Protein AF-W7QM63-F1 (afdb_monomer_lite)

Secondary structure (DSSP, 8-state):
--------------SSHHHHSTTSTT-------PPPHHHHH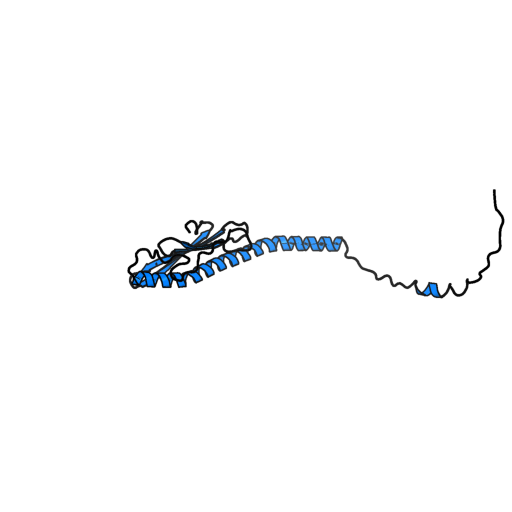HHHHHHHHHHHHHHHHHHHHHHHHHHHHHHHHHHHHHHHHHHHHHHHHHTT-GGGTT-STTSTTPPPPEEPPSSSS-SEEEEEEETTTTEEEEEE-SSSSSS--EEEEEEEEEETTTEEEEEEEEEES--TTTT-

Radius of gyration: 38.34 Å; chains: 1; bounding box: 43×38×131 Å

Organism: NCBI:txid1328313

Structure (mmCIF, N/CA/C/O backbone):
data_AF-W7QM63-F1
#
_entry.id   AF-W7QM63-F1
#
loop_
_atom_site.group_PDB
_atom_site.id
_atom_site.type_symbol
_atom_site.label_atom_id
_atom_site.label_alt_id
_atom_site.label_comp_id
_atom_site.label_asym_id
_atom_site.label_entity_id
_atom_site.label_seq_id
_atom_site.pdbx_PDB_ins_code
_atom_site.Cartn_x
_atom_site.Cartn_y
_atom_site.Cartn_z
_atom_site.occupancy
_atom_site.B_i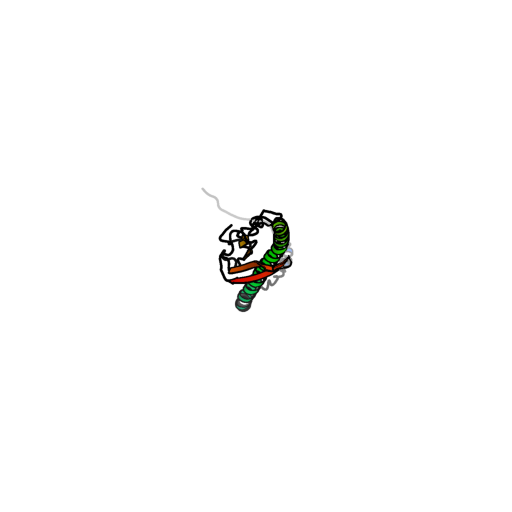so_or_equiv
_atom_site.auth_seq_id
_atom_site.auth_comp_id
_atom_site.auth_asym_id
_atom_site.auth_atom_id
_atom_site.pdbx_PDB_model_num
ATOM 1 N N . MET A 1 1 ? 13.134 -12.340 98.467 1.00 48.34 1 MET A N 1
ATOM 2 C CA . MET A 1 1 ? 11.682 -12.571 98.676 1.00 48.34 1 MET A CA 1
ATOM 3 C C . MET A 1 1 ? 11.125 -11.406 99.501 1.00 48.34 1 MET A C 1
ATOM 5 O O . MET A 1 1 ? 11.902 -10.871 100.277 1.00 48.34 1 MET A O 1
ATOM 9 N N . PRO A 1 2 ? 9.877 -10.953 99.272 1.00 52.53 2 PRO A N 1
ATOM 10 C CA . PRO A 1 2 ? 9.591 -9.773 98.439 1.00 52.53 2 PRO A CA 1
ATOM 11 C C . PRO A 1 2 ? 9.005 -8.541 99.167 1.00 52.53 2 PRO A C 1
ATOM 13 O O . PRO A 1 2 ? 8.662 -8.577 100.342 1.00 52.53 2 PRO A O 1
ATOM 16 N N . ASP A 1 3 ? 8.898 -7.486 98.357 1.00 61.66 3 ASP A N 1
ATOM 17 C CA . ASP A 1 3 ? 8.133 -6.233 98.427 1.00 61.66 3 ASP A CA 1
ATOM 18 C C . ASP A 1 3 ? 6.625 -6.383 98.747 1.00 61.66 3 ASP A C 1
ATOM 20 O O . ASP A 1 3 ? 6.017 -7.382 98.346 1.00 61.66 3 ASP A O 1
ATOM 24 N N . ARG A 1 4 ? 6.039 -5.359 99.406 1.00 56.97 4 ARG A N 1
ATOM 25 C CA . ARG A 1 4 ? 4.760 -4.689 99.045 1.00 56.97 4 ARG A CA 1
ATOM 26 C C . ARG A 1 4 ? 4.302 -3.635 100.073 1.00 56.97 4 ARG A C 1
ATOM 28 O O . ARG A 1 4 ? 4.043 -3.969 101.225 1.00 56.97 4 ARG A O 1
ATOM 35 N N . GLY A 1 5 ? 4.020 -2.419 99.587 1.00 48.81 5 GLY A N 1
ATOM 36 C CA . GLY A 1 5 ? 3.057 -1.467 100.180 1.00 48.81 5 GLY A CA 1
ATOM 37 C C . GLY A 1 5 ? 3.497 0.005 100.096 1.00 48.81 5 GLY A C 1
ATOM 38 O O . GLY A 1 5 ? 4.263 0.434 100.944 1.00 48.81 5 GLY A O 1
ATOM 39 N N . GLN A 1 6 ? 3.167 0.748 99.022 1.00 58.38 6 GLN A N 1
ATOM 40 C CA . GLN A 1 6 ? 1.997 1.666 98.911 1.00 58.38 6 GLN A CA 1
ATOM 41 C C . GLN A 1 6 ? 2.117 2.924 99.814 1.00 58.38 6 GLN A C 1
ATOM 43 O O . GLN A 1 6 ? 2.374 2.772 100.994 1.00 58.38 6 GLN A O 1
ATOM 48 N N . LEU A 1 7 ? 1.928 4.199 99.432 1.00 53.03 7 LEU A N 1
ATOM 49 C CA . LEU A 1 7 ? 1.300 4.935 98.317 1.00 53.03 7 LEU A CA 1
ATOM 50 C C . LEU A 1 7 ? 1.649 6.438 98.483 1.00 53.03 7 LEU A C 1
ATOM 52 O O . LEU A 1 7 ? 1.886 6.874 99.607 1.00 53.03 7 LEU A O 1
ATOM 56 N N . GLY A 1 8 ? 1.552 7.255 97.421 1.00 47.50 8 GLY A N 1
ATOM 57 C CA . GLY A 1 8 ? 1.436 8.718 97.580 1.00 47.50 8 GLY A CA 1
ATOM 58 C C . GLY A 1 8 ? 1.894 9.571 96.397 1.00 47.50 8 GLY A C 1
ATOM 59 O O . GLY A 1 8 ? 2.807 10.377 96.544 1.00 47.50 8 GLY A O 1
ATOM 60 N N . GLY A 1 9 ? 1.283 9.382 95.223 1.00 49.47 9 GLY A N 1
ATOM 61 C CA . GLY A 1 9 ? 1.575 10.133 94.000 1.00 49.47 9 GLY A CA 1
ATOM 62 C C . GLY A 1 9 ? 1.151 11.603 94.069 1.00 49.47 9 GLY A C 1
ATOM 63 O O . GLY A 1 9 ? 0.041 11.934 94.482 1.00 49.47 9 GLY A O 1
ATOM 64 N N . GLN A 1 10 ? 2.068 12.463 93.633 1.00 55.16 10 GLN A N 1
ATOM 65 C CA . GLN A 1 10 ? 1.857 13.875 93.343 1.00 55.16 10 GLN A CA 1
ATOM 66 C C . GLN A 1 10 ? 1.140 14.068 91.989 1.00 55.16 10 GLN A C 1
ATOM 68 O O . GLN A 1 10 ? 0.800 13.105 91.307 1.00 55.16 10 GLN A O 1
ATOM 73 N N . TYR A 1 11 ? 1.010 15.339 91.589 1.00 53.03 11 TYR A N 1
ATOM 74 C CA . TYR A 1 11 ? 0.731 15.853 90.237 1.00 53.03 11 TYR A CA 1
ATOM 75 C C . TYR A 1 11 ? -0.725 16.235 89.921 1.00 53.03 11 TYR A C 1
ATOM 77 O O . TYR A 1 11 ? -1.363 15.720 89.007 1.00 53.03 11 TYR A O 1
ATOM 85 N N . GLY A 1 12 ? -1.200 17.291 90.589 1.00 50.38 12 GLY A N 1
ATOM 86 C CA . GLY A 1 12 ? -2.239 18.175 90.054 1.00 50.38 12 GLY A CA 1
ATOM 87 C C . GLY A 1 12 ? -1.699 19.051 88.913 1.00 50.38 12 GLY A C 1
ATOM 88 O O . GLY A 1 12 ? -1.475 20.241 89.099 1.00 50.38 12 GLY A O 1
ATOM 89 N N . LEU A 1 13 ? -1.492 18.457 87.733 1.00 56.56 13 LEU A N 1
ATOM 90 C CA . LEU A 1 13 ? -1.222 19.138 86.450 1.00 56.56 13 LEU A CA 1
ATOM 91 C C . LEU A 1 13 ? -2.470 19.142 85.533 1.00 56.56 13 LEU A C 1
ATOM 93 O O . LEU A 1 13 ? -2.379 19.247 84.313 1.00 56.56 13 LEU A O 1
ATOM 97 N N . GLY A 1 14 ? -3.659 18.998 86.124 1.00 53.34 14 GLY A N 1
ATOM 98 C CA . GLY A 1 14 ? -4.890 18.637 85.417 1.00 53.34 14 GLY A CA 1
ATOM 99 C C . GLY A 1 14 ? -5.764 19.770 84.864 1.00 53.34 14 GLY A C 1
ATOM 100 O O . GLY A 1 14 ? -6.859 19.465 84.414 1.00 53.34 14 GLY A O 1
ATOM 101 N N . SER A 1 15 ? -5.366 21.053 84.892 1.00 57.12 15 SER A N 1
ATOM 102 C CA . SER A 1 15 ? -6.276 22.154 84.479 1.00 57.12 15 SER A CA 1
ATOM 103 C C . SER A 1 15 ? -5.845 22.985 83.265 1.00 57.12 15 SER A C 1
ATOM 105 O O . SER A 1 15 ? -6.663 23.727 82.730 1.00 57.12 15 SER A O 1
ATOM 107 N N . LYS A 1 16 ? -4.607 22.846 82.768 1.00 56.91 16 LYS A N 1
ATOM 108 C CA . LYS A 1 16 ? -4.166 23.494 81.511 1.00 56.91 16 LYS A CA 1
ATOM 109 C C . LYS A 1 16 ? -4.089 22.551 80.308 1.00 56.91 16 LYS A C 1
ATOM 111 O O . LYS A 1 16 ? -3.995 23.028 79.182 1.00 56.91 16 LYS A O 1
ATOM 116 N N . LEU A 1 17 ? -4.189 21.238 80.525 1.00 55.31 17 LEU A N 1
ATOM 117 C CA . LEU A 1 17 ? -4.156 20.241 79.449 1.00 55.31 17 LEU A CA 1
ATOM 118 C C . LEU A 1 17 ? -5.532 20.013 78.796 1.00 55.31 17 LEU A C 1
ATOM 120 O O . LEU A 1 17 ? -5.601 19.574 77.656 1.00 55.31 17 LEU A O 1
ATOM 124 N N . GLY A 1 18 ? -6.6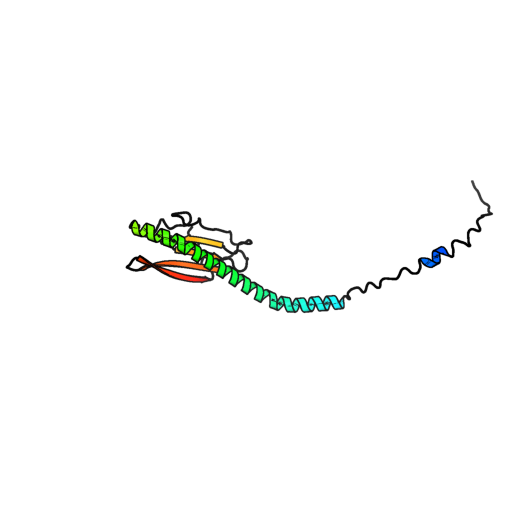27 20.355 79.484 1.00 55.12 18 GLY A N 1
ATOM 125 C CA . GLY A 1 18 ? -7.988 20.170 78.964 1.00 55.12 18 GLY A CA 1
ATOM 126 C C . GLY A 1 18 ? -8.398 21.160 77.867 1.00 55.12 18 GLY A C 1
ATOM 127 O O . GLY A 1 18 ? -9.303 20.860 77.098 1.00 55.12 18 GLY A O 1
ATOM 128 N N . LEU A 1 19 ? -7.736 22.321 77.763 1.00 54.59 19 LEU A N 1
ATOM 129 C CA . LEU A 1 19 ? -8.153 23.388 76.843 1.00 54.59 19 LEU A CA 1
ATOM 130 C C . LEU A 1 19 ? -7.446 23.347 75.478 1.00 54.59 19 LEU A C 1
ATOM 132 O O . LEU A 1 19 ? -8.035 23.757 74.489 1.00 54.59 19 LEU A O 1
ATOM 136 N N . GLN A 1 20 ? -6.220 22.816 75.395 1.00 54.78 20 GLN A N 1
ATOM 137 C CA . GLN A 1 20 ? -5.501 22.693 74.114 1.00 54.78 20 GLN A CA 1
ATOM 138 C C . GLN A 1 20 ? -5.884 21.435 73.318 1.00 54.78 20 GLN A C 1
ATOM 140 O O . GLN A 1 20 ? -5.653 21.378 72.115 1.00 54.78 20 GLN A O 1
ATOM 145 N N . ILE A 1 21 ? -6.499 20.436 73.961 1.00 57.12 21 ILE A N 1
ATOM 146 C CA . ILE A 1 21 ? -6.932 19.199 73.288 1.00 57.12 21 ILE A CA 1
ATOM 147 C C . ILE A 1 21 ? -8.253 19.409 72.519 1.00 57.12 21 ILE A C 1
ATOM 149 O O . ILE A 1 21 ? -8.516 18.713 71.541 1.00 57.12 21 ILE A O 1
ATOM 153 N N . LEU A 1 22 ? -9.055 20.413 72.894 1.00 53.41 22 LEU A N 1
ATOM 154 C CA . LEU A 1 22 ? -10.385 20.666 72.320 1.00 53.41 22 LEU A CA 1
ATOM 155 C C . LEU A 1 22 ? -10.364 21.324 70.928 1.00 53.41 22 LEU A C 1
ATOM 157 O O . LEU A 1 22 ? -11.381 21.317 70.238 1.00 53.41 22 LEU A O 1
ATOM 161 N N . GLU A 1 23 ? -9.225 21.855 70.476 1.00 57.91 23 GLU A N 1
ATOM 162 C CA . GLU A 1 23 ? -9.135 22.543 69.178 1.00 57.91 23 GLU A CA 1
ATOM 163 C C . GLU A 1 23 ? -8.692 21.622 68.020 1.00 57.91 23 GLU A C 1
ATOM 165 O O . GLU A 1 23 ? -8.760 22.009 66.855 1.00 57.91 23 GLU A O 1
ATOM 170 N N . ILE A 1 24 ? -8.333 20.361 68.308 1.00 59.31 24 ILE A N 1
ATOM 171 C CA . ILE A 1 24 ? -7.967 19.356 67.287 1.00 59.31 24 ILE A CA 1
ATOM 172 C C . ILE A 1 24 ? -9.184 18.520 66.823 1.00 59.31 24 ILE A C 1
ATOM 174 O O . ILE A 1 24 ? -9.134 17.880 65.771 1.00 59.31 24 ILE A O 1
ATOM 178 N N . GLU A 1 25 ? -10.335 18.582 67.508 1.00 59.56 25 GLU A N 1
ATOM 179 C CA . GLU A 1 25 ? -11.552 17.851 67.089 1.00 59.56 25 GLU A CA 1
ATOM 180 C C . GLU A 1 25 ? -12.224 18.399 65.818 1.00 59.56 25 GLU A C 1
ATOM 182 O O . GLU A 1 25 ? -13.092 17.744 65.240 1.00 59.56 25 GLU A O 1
ATOM 187 N N . LYS A 1 26 ? -11.792 19.556 65.300 1.00 59.66 26 LYS A N 1
ATOM 188 C CA . LYS A 1 26 ? -12.199 20.040 63.972 1.00 59.66 26 LYS A CA 1
ATOM 189 C C . LYS A 1 26 ? -11.170 19.711 62.889 1.00 59.66 26 LYS A C 1
ATOM 191 O O . LYS A 1 26 ? -10.951 20.499 61.969 1.00 59.66 26 LYS A O 1
ATOM 196 N N . MET A 1 27 ? -10.624 18.493 62.898 1.00 63.00 27 MET A N 1
ATOM 197 C CA . MET A 1 27 ? -10.230 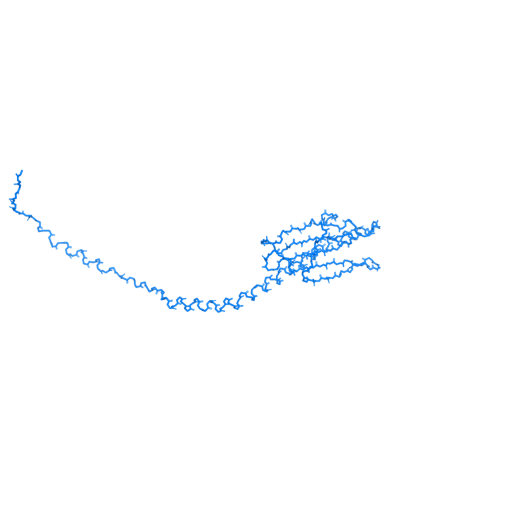17.868 61.635 1.00 63.00 27 MET A CA 1
ATOM 198 C C . MET A 1 27 ? -11.495 17.663 60.802 1.00 63.00 27 MET A C 1
ATOM 200 O O . MET A 1 27 ? -12.191 16.654 60.897 1.00 63.00 27 MET A O 1
ATOM 204 N N . LYS A 1 28 ? -11.817 18.695 60.018 1.00 62.72 28 LYS A N 1
ATOM 205 C CA . LYS A 1 28 ? -12.782 18.712 58.925 1.00 62.72 28 LYS A CA 1
ATOM 206 C C . LYS A 1 28 ? -12.593 17.413 58.145 1.00 62.72 28 LYS A C 1
ATOM 208 O O . LYS A 1 28 ? -11.669 17.325 57.344 1.00 62.72 28 LYS A O 1
ATOM 213 N N . ARG A 1 29 ? -13.431 16.401 58.415 1.00 65.56 29 ARG A N 1
ATOM 214 C CA . ARG A 1 29 ? -13.540 15.202 57.579 1.00 65.56 29 ARG A CA 1
ATOM 215 C C . ARG A 1 29 ? -13.834 15.723 56.182 1.00 65.56 29 ARG A C 1
ATOM 217 O O . ARG A 1 29 ? -14.966 16.100 55.882 1.00 65.56 29 ARG A O 1
ATOM 224 N N . SER A 1 30 ? -12.805 15.820 55.352 1.00 67.00 30 SER A N 1
ATOM 225 C CA . SER A 1 30 ? -12.961 15.939 53.918 1.00 67.00 30 SER A CA 1
ATOM 226 C C . SER A 1 30 ? -13.786 14.725 53.529 1.00 67.00 30 SER A C 1
ATOM 228 O O . SER A 1 30 ? -13.342 13.583 53.636 1.00 67.00 30 SER A O 1
ATOM 230 N N . SER A 1 31 ? -15.051 14.970 53.198 1.00 67.62 31 SER A N 1
ATOM 231 C CA . SER A 1 31 ? -15.922 13.977 52.593 1.00 67.62 31 SER A CA 1
ATOM 232 C C . SER A 1 31 ? -15.315 13.671 51.229 1.00 67.62 31 SER A C 1
ATOM 234 O O . SER A 1 31 ? -15.639 14.309 50.230 1.00 67.62 31 SER A O 1
ATOM 236 N N . ASN A 1 32 ? -14.353 12.751 51.213 1.00 66.94 32 ASN A N 1
ATOM 237 C CA . ASN A 1 32 ? -13.871 12.122 50.002 1.00 66.94 32 ASN A CA 1
ATOM 238 C C . ASN A 1 32 ? -15.051 11.295 49.495 1.00 66.94 32 ASN A C 1
ATOM 240 O O . ASN A 1 32 ? -15.265 10.162 49.922 1.00 66.94 32 ASN A O 1
ATOM 244 N N . LYS A 1 33 ? -15.886 11.922 48.664 1.00 74.31 33 LYS A N 1
ATOM 245 C CA . LYS A 1 33 ? -16.918 11.246 47.887 1.00 74.31 33 LYS A CA 1
ATOM 246 C C . LYS A 1 33 ? -16.177 10.325 46.920 1.00 74.31 33 LYS A C 1
ATOM 248 O O . LYS A 1 33 ? -15.708 10.771 45.880 1.00 74.31 33 LYS A O 1
ATOM 253 N N . GLY A 1 34 ? -15.954 9.081 47.336 1.00 79.50 34 GLY A N 1
ATOM 254 C CA . GLY A 1 34 ? -15.427 8.048 46.456 1.00 79.50 34 GLY A CA 1
ATOM 255 C C . GLY A 1 34 ? -16.422 7.773 45.333 1.00 79.50 34 GLY A C 1
ATOM 256 O O . GLY A 1 34 ? -17.630 7.881 45.548 1.00 79.50 34 GLY A O 1
ATOM 257 N N . PHE A 1 35 ? -15.909 7.420 44.155 1.00 80.75 35 PHE A N 1
ATOM 258 C CA . PHE A 1 35 ? -16.726 6.865 43.079 1.00 80.75 35 PHE A CA 1
ATOM 259 C C . PHE A 1 35 ? -17.462 5.633 43.602 1.00 80.75 35 PHE A C 1
ATOM 261 O O . PHE A 1 35 ? -16.873 4.763 44.250 1.00 80.75 35 PHE A O 1
ATOM 268 N N . THR A 1 36 ? -18.758 5.562 43.340 1.00 91.12 36 THR A N 1
ATOM 269 C CA . THR A 1 36 ? -19.540 4.377 43.666 1.00 91.12 36 THR A CA 1
ATOM 270 C C . THR A 1 36 ? -19.168 3.245 42.707 1.00 91.12 36 THR A C 1
ATOM 272 O O . THR A 1 36 ? -18.870 3.464 41.532 1.00 91.12 36 THR A O 1
ATOM 275 N N . LEU A 1 37 ? -19.198 2.001 43.190 1.00 90.06 37 LEU A N 1
ATOM 276 C CA . LEU A 1 37 ? -18.931 0.830 42.345 1.00 90.06 37 LEU A CA 1
ATOM 277 C C . LEU A 1 37 ? -19.935 0.751 41.180 1.00 90.06 37 LEU A C 1
ATOM 279 O O . LEU A 1 37 ? -19.577 0.348 40.076 1.00 90.06 37 LEU A O 1
ATOM 283 N N . ILE A 1 38 ? -21.167 1.219 41.407 1.00 92.75 38 ILE A N 1
ATOM 284 C CA . ILE A 1 38 ? -22.205 1.291 40.378 1.00 92.75 38 ILE A CA 1
ATOM 285 C C . ILE A 1 38 ? -21.904 2.342 39.300 1.00 92.75 38 ILE A C 1
ATOM 287 O O . ILE A 1 38 ? -22.121 2.061 38.125 1.00 92.75 38 ILE A O 1
ATOM 291 N N . GLU A 1 39 ? -21.345 3.505 39.653 1.00 92.50 39 GLU A N 1
ATOM 292 C CA . GLU A 1 39 ? -20.893 4.490 38.657 1.00 92.50 39 GLU A CA 1
ATOM 293 C C . GLU A 1 39 ? -19.804 3.897 37.766 1.00 92.50 39 GLU A C 1
ATOM 295 O O . GLU A 1 39 ? -19.866 4.031 36.546 1.00 92.50 39 GLU A O 1
ATOM 300 N N . LEU A 1 40 ? -18.846 3.177 38.352 1.00 90.69 40 LEU A N 1
ATOM 301 C CA . LEU A 1 40 ? -17.776 2.553 37.578 1.00 90.69 40 LEU A CA 1
ATOM 302 C C . LEU A 1 40 ? -18.314 1.438 36.666 1.00 90.69 40 LEU A C 1
ATOM 304 O O . LEU A 1 40 ? -17.912 1.352 35.507 1.00 90.69 40 LEU A O 1
ATOM 308 N N . MET A 1 41 ? -19.272 0.634 37.133 1.00 93.38 41 MET A N 1
ATOM 309 C CA . MET A 1 41 ? -19.908 -0.400 36.308 1.00 93.38 41 MET A CA 1
ATOM 310 C C . MET A 1 41 ? -20.637 0.172 35.090 1.00 93.38 41 MET A C 1
ATOM 312 O O . MET A 1 41 ? -20.514 -0.380 33.997 1.00 93.38 41 MET A O 1
ATOM 316 N N . ILE A 1 42 ? -21.363 1.283 35.249 1.00 95.06 42 ILE A N 1
ATOM 317 C CA . ILE A 1 42 ? -22.063 1.927 34.129 1.00 95.06 42 ILE A CA 1
ATOM 318 C C . ILE A 1 42 ? -21.055 2.499 33.128 1.00 95.06 42 ILE A C 1
ATOM 320 O O . ILE A 1 42 ? -21.235 2.342 31.922 1.00 95.06 42 ILE A O 1
ATOM 324 N N . VAL A 1 43 ? -19.968 3.110 33.607 1.00 95.81 43 VAL A N 1
ATOM 325 C CA . VAL A 1 43 ? -18.915 3.646 32.734 1.00 95.81 43 VAL A CA 1
ATOM 326 C C . VAL A 1 43 ? -18.281 2.535 31.898 1.00 95.81 43 VAL A C 1
ATOM 328 O O . VAL A 1 43 ? -18.175 2.677 30.681 1.00 95.81 43 VAL A O 1
ATOM 331 N N . VAL A 1 44 ? -17.927 1.402 32.512 1.00 95.06 44 VAL A N 1
ATOM 332 C CA . VAL A 1 44 ? -17.354 0.261 31.780 1.00 95.06 44 VAL A CA 1
ATOM 333 C C . VAL A 1 44 ? -18.365 -0.337 30.797 1.00 95.06 44 VAL A C 1
ATOM 335 O O . VAL A 1 44 ? -17.981 -0.693 29.686 1.00 95.06 44 VAL A O 1
ATOM 338 N N . ALA A 1 45 ? -19.654 -0.389 31.147 1.00 95.62 45 ALA A N 1
ATOM 339 C CA . ALA A 1 45 ? -20.699 -0.860 30.238 1.00 95.62 45 ALA A CA 1
ATOM 340 C C . ALA A 1 45 ? -20.839 0.034 28.992 1.00 95.62 45 ALA A C 1
ATOM 342 O O . ALA A 1 45 ? -20.912 -0.477 27.875 1.00 95.62 45 ALA A O 1
ATOM 343 N N . ILE A 1 46 ? -20.821 1.361 29.160 1.00 96.56 46 ILE A N 1
ATOM 344 C CA . ILE A 1 46 ? -20.885 2.307 28.036 1.00 96.56 46 ILE A CA 1
ATOM 345 C C . ILE A 1 46 ? -19.615 2.213 27.179 1.00 96.56 46 ILE A C 1
ATOM 347 O O . ILE A 1 46 ? -19.718 2.136 25.956 1.00 96.56 46 ILE A O 1
ATOM 351 N N . ILE A 1 47 ? -18.427 2.158 27.798 1.00 96.06 47 ILE A N 1
ATOM 352 C CA . ILE A 1 47 ? -17.157 1.979 27.072 1.00 96.06 47 ILE A CA 1
ATOM 353 C C . ILE A 1 47 ? -17.163 0.660 26.289 1.00 96.06 47 ILE A C 1
ATOM 355 O O . ILE A 1 47 ? -16.716 0.646 25.148 1.00 96.06 47 ILE A O 1
ATOM 359 N N . GLY A 1 48 ? -17.715 -0.422 26.848 1.00 95.81 48 GLY A N 1
ATOM 360 C CA . GLY A 1 48 ? -17.835 -1.711 26.163 1.00 95.81 48 GLY A CA 1
ATOM 361 C C . GLY A 1 48 ? -18.676 -1.639 24.885 1.00 95.81 48 GLY A C 1
ATOM 362 O O . GLY A 1 48 ? -18.264 -2.166 23.854 1.00 95.81 48 GLY A O 1
ATOM 363 N N . ILE A 1 49 ? -19.814 -0.935 24.921 1.00 95.19 49 ILE A N 1
ATOM 364 C CA . ILE A 1 49 ? -20.666 -0.729 23.736 1.00 95.19 49 ILE A CA 1
ATOM 365 C C . ILE A 1 49 ? -19.935 0.113 22.683 1.00 95.19 49 ILE A C 1
ATOM 367 O O . ILE A 1 49 ? -19.944 -0.237 21.504 1.00 95.19 49 ILE A O 1
ATOM 371 N N . LEU A 1 50 ? -19.280 1.203 23.100 1.00 96.12 50 LEU A N 1
ATOM 372 C CA . LEU A 1 50 ? -18.526 2.065 22.186 1.00 96.12 50 LEU A CA 1
ATOM 373 C C . LEU A 1 50 ? -17.350 1.318 21.546 1.00 96.12 50 LEU A C 1
ATOM 375 O O . LEU A 1 50 ? -17.152 1.424 20.339 1.00 96.12 50 LEU A O 1
ATOM 379 N N . ALA A 1 51 ? -16.607 0.529 22.325 1.00 93.88 51 ALA A N 1
ATOM 380 C CA . ALA A 1 51 ? -15.474 -0.250 21.838 1.00 93.88 51 ALA A CA 1
ATOM 381 C C . ALA A 1 51 ? -15.899 -1.307 20.809 1.00 93.88 51 ALA A C 1
ATOM 383 O O . ALA A 1 51 ? -15.225 -1.465 19.797 1.00 93.88 51 ALA A O 1
ATOM 384 N N . ALA A 1 52 ? -17.037 -1.979 21.017 1.00 93.25 52 ALA A N 1
ATOM 385 C CA . ALA A 1 52 ? -17.533 -2.998 20.091 1.00 93.25 52 ALA A CA 1
ATOM 386 C C . ALA A 1 52 ? -17.802 -2.456 18.674 1.00 93.25 52 ALA A C 1
ATOM 388 O O . ALA A 1 52 ? -17.617 -3.180 17.702 1.00 93.25 52 ALA A O 1
ATOM 389 N N . VAL A 1 53 ? -18.216 -1.189 18.551 1.00 91.38 53 VAL A N 1
ATOM 390 C CA . VAL A 1 53 ? -18.440 -0.534 17.249 1.00 91.38 53 VAL A CA 1
ATOM 391 C C . VAL A 1 53 ? -17.171 0.152 16.738 1.00 91.38 53 VAL A C 1
ATOM 393 O O . VAL A 1 53 ? -16.903 0.135 15.540 1.00 91.38 53 VAL A O 1
ATOM 396 N N . ALA A 1 54 ? -16.383 0.754 17.630 1.00 89.12 54 ALA A N 1
ATOM 397 C CA . ALA A 1 54 ? -15.206 1.529 17.251 1.00 89.12 54 ALA A CA 1
ATOM 398 C C . ALA A 1 54 ? -14.039 0.657 16.769 1.00 89.12 54 ALA A C 1
ATOM 400 O O . ALA A 1 54 ? -13.361 1.043 15.825 1.00 89.12 54 ALA A O 1
ATOM 401 N N . VAL A 1 55 ? -13.803 -0.503 17.391 1.00 88.25 55 VAL A N 1
ATOM 402 C CA . VAL A 1 55 ? -12.671 -1.382 17.050 1.00 88.25 55 VAL A CA 1
ATOM 403 C C . VAL A 1 55 ? -12.701 -1.860 15.591 1.00 88.25 55 VAL A C 1
ATOM 405 O O . VAL A 1 55 ? -11.710 -1.619 14.906 1.00 88.25 55 VAL A O 1
ATOM 408 N N . PRO A 1 56 ? -13.786 -2.470 15.065 1.00 87.38 56 PRO A N 1
ATOM 409 C CA . PRO A 1 56 ? -13.780 -2.943 13.679 1.00 87.38 56 PRO A CA 1
ATOM 410 C C . PRO A 1 56 ? -13.613 -1.792 12.677 1.00 87.38 56 PRO A C 1
ATOM 412 O O . PRO A 1 56 ? -12.790 -1.880 11.778 1.00 87.38 56 PRO A O 1
ATOM 415 N N . ALA A 1 57 ? -14.303 -0.666 12.891 1.00 85.62 57 ALA A N 1
ATOM 416 C CA . ALA A 1 57 ? -14.195 0.497 12.008 1.00 85.62 57 ALA A CA 1
ATOM 417 C C . ALA A 1 57 ? -12.795 1.146 12.018 1.00 85.62 57 ALA A C 1
ATOM 419 O O . ALA A 1 57 ? -12.393 1.769 11.037 1.00 85.62 57 ALA A O 1
ATOM 420 N N . TYR A 1 58 ? -12.061 1.042 13.129 1.00 85.81 58 TYR A N 1
ATOM 421 C CA . TYR A 1 58 ? -10.704 1.575 13.236 1.00 85.81 58 TYR A CA 1
ATOM 422 C C . TYR A 1 58 ? -9.670 0.682 12.538 1.00 85.81 58 TYR A C 1
ATOM 424 O O . TYR A 1 58 ? -8.705 1.208 11.987 1.00 85.81 58 TYR A O 1
ATOM 432 N N . ASN A 1 59 ? -9.894 -0.635 12.507 1.00 83.81 59 ASN A N 1
ATOM 433 C CA . ASN A 1 59 ? -9.045 -1.571 11.768 1.00 83.81 59 ASN A CA 1
ATOM 434 C C . ASN A 1 59 ? -9.151 -1.331 10.254 1.00 83.81 59 ASN A C 1
ATOM 436 O O . ASN A 1 59 ? -8.135 -1.039 9.633 1.00 83.81 59 ASN A O 1
ATOM 440 N N . ASP A 1 60 ? -10.369 -1.256 9.702 1.00 84.25 60 ASP A N 1
ATOM 441 C CA . ASP A 1 60 ? -10.586 -0.975 8.269 1.00 84.25 60 ASP A CA 1
ATOM 442 C C . ASP A 1 60 ? -9.885 0.322 7.803 1.00 84.25 60 ASP A C 1
ATOM 444 O O . ASP A 1 60 ? -9.398 0.438 6.670 1.00 84.25 60 ASP A O 1
ATOM 448 N N . TYR A 1 61 ? -9.835 1.333 8.681 1.00 85.56 61 TYR A N 1
ATOM 449 C CA . TYR A 1 61 ? -9.137 2.590 8.413 1.00 85.56 61 TYR A CA 1
ATOM 450 C C . TYR A 1 61 ? -7.620 2.399 8.306 1.00 85.56 61 TYR A C 1
ATOM 452 O O . TYR A 1 61 ? -6.992 2.984 7.418 1.00 85.56 61 TYR A O 1
ATOM 460 N N . PHE A 1 62 ? -7.023 1.593 9.184 1.00 83.75 62 PHE A N 1
ATOM 461 C CA . PHE A 1 62 ? -5.603 1.274 9.088 1.00 83.75 62 PHE A CA 1
ATOM 462 C C . PHE A 1 62 ? -5.291 0.449 7.850 1.00 83.75 62 PHE A C 1
ATOM 464 O O . PHE A 1 62 ? -4.336 0.785 7.155 1.00 83.75 62 PHE A O 1
ATOM 471 N N . ASP A 1 63 ? -6.116 -0.535 7.515 1.00 85.12 63 ASP A N 1
ATOM 472 C CA . ASP A 1 63 ? -5.904 -1.385 6.342 1.00 85.12 63 ASP A CA 1
ATOM 473 C C . ASP A 1 63 ? -5.920 -0.543 5.053 1.00 85.12 63 ASP A C 1
ATOM 475 O O . ASP A 1 63 ? -5.050 -0.641 4.178 1.00 85.12 63 ASP A O 1
ATOM 479 N N . SER A 1 64 ? -6.857 0.407 4.979 1.00 86.44 64 SER A N 1
ATOM 480 C CA . SER A 1 64 ? -6.950 1.383 3.886 1.00 86.44 64 SER A CA 1
ATOM 481 C C . SER A 1 64 ? -5.747 2.338 3.837 1.00 86.44 64 SER A C 1
ATOM 483 O O . SER A 1 64 ? -5.252 2.687 2.760 1.00 86.44 64 SER A O 1
ATOM 485 N N . ALA A 1 65 ? -5.247 2.777 4.996 1.00 86.38 65 ALA A N 1
ATOM 486 C CA . ALA A 1 65 ? -4.066 3.634 5.068 1.00 86.38 65 ALA A CA 1
ATOM 487 C C . ALA A 1 65 ? -2.797 2.891 4.614 1.00 86.38 65 ALA A C 1
ATOM 489 O O . ALA A 1 65 ? -2.002 3.446 3.853 1.00 86.38 65 ALA A O 1
ATOM 490 N N . ARG A 1 66 ? -2.638 1.627 5.018 1.00 84.50 66 ARG A N 1
ATOM 491 C CA . ARG A 1 66 ? -1.492 0.773 4.670 1.00 84.50 66 ARG A CA 1
ATOM 492 C C . ARG A 1 66 ? -1.491 0.368 3.195 1.00 84.50 66 ARG A C 1
ATOM 494 O O . ARG A 1 66 ? -0.463 0.469 2.531 1.00 84.50 66 ARG A O 1
ATOM 501 N N . SER A 1 67 ? -2.646 0.020 2.631 1.00 85.44 67 SER A N 1
ATOM 502 C CA . SER A 1 67 ? -2.769 -0.208 1.180 1.00 85.44 67 SER A CA 1
ATOM 503 C C . SER A 1 67 ? -2.470 1.061 0.367 1.00 85.44 67 SER A C 1
ATOM 505 O O . SER A 1 67 ? -1.832 0.995 -0.686 1.00 85.44 67 SER A O 1
ATOM 507 N N . THR A 1 68 ? -2.848 2.242 0.870 1.00 88.44 68 THR A N 1
ATOM 508 C CA . THR A 1 68 ? -2.477 3.528 0.253 1.00 88.44 68 THR A CA 1
ATOM 509 C C . THR A 1 68 ? -0.966 3.775 0.309 1.00 88.44 68 THR A C 1
ATOM 511 O O . THR A 1 68 ? -0.390 4.256 -0.667 1.00 88.44 68 THR A O 1
ATOM 514 N N . GLU A 1 69 ? -0.305 3.428 1.414 1.00 87.38 69 GLU A N 1
ATOM 515 C CA . GLU A 1 69 ? 1.155 3.492 1.529 1.00 87.38 69 GLU A CA 1
ATOM 516 C C . GLU A 1 69 ? 1.839 2.591 0.489 1.00 87.38 69 GLU A C 1
ATOM 518 O O . GLU A 1 69 ? 2.730 3.055 -0.224 1.00 87.38 69 GLU A O 1
ATOM 523 N N . ALA A 1 70 ? 1.369 1.351 0.319 1.00 86.75 70 ALA A N 1
ATOM 524 C CA . ALA A 1 70 ? 1.883 0.427 -0.694 1.00 86.75 70 ALA A CA 1
ATOM 525 C C . ALA A 1 70 ? 1.801 1.017 -2.114 1.00 86.75 70 ALA A C 1
ATOM 527 O O . ALA A 1 70 ? 2.778 1.000 -2.868 1.00 86.75 70 ALA A O 1
ATOM 528 N N . LYS A 1 71 ? 0.663 1.634 -2.463 1.00 88.19 71 LYS A N 1
ATOM 529 C CA . LYS A 1 71 ? 0.492 2.335 -3.748 1.00 88.19 71 LYS A CA 1
ATOM 530 C C . LYS A 1 71 ? 1.494 3.476 -3.916 1.00 88.19 71 LYS A C 1
ATOM 532 O O . LYS A 1 71 ? 2.113 3.597 -4.972 1.00 88.19 71 LYS A O 1
ATOM 537 N N . GLN A 1 72 ? 1.694 4.291 -2.880 1.00 90.00 72 GLN A N 1
ATOM 538 C CA . GLN A 1 72 ? 2.654 5.399 -2.925 1.00 90.00 72 GLN A CA 1
ATOM 539 C C . GLN A 1 72 ? 4.094 4.908 -3.125 1.00 90.00 72 GLN A C 1
ATOM 541 O O . GLN A 1 72 ? 4.854 5.520 -3.880 1.00 90.00 72 GLN A O 1
ATOM 546 N N . GLN A 1 73 ? 4.470 3.789 -2.500 1.00 89.38 73 GLN A N 1
ATOM 547 C CA . GLN A 1 73 ? 5.783 3.178 -2.722 1.00 89.38 73 GLN A CA 1
ATOM 548 C C . GLN A 1 73 ? 5.942 2.682 -4.162 1.00 89.38 73 GLN A C 1
ATOM 550 O O . GLN A 1 73 ? 6.967 2.952 -4.797 1.00 89.38 73 GLN A O 1
ATOM 555 N N . ALA A 1 74 ? 4.913 2.039 -4.720 1.00 89.31 74 ALA A N 1
ATOM 556 C CA . ALA A 1 74 ? 4.928 1.581 -6.107 1.00 89.31 74 ALA A CA 1
ATOM 557 C C . ALA A 1 74 ? 5.086 2.761 -7.089 1.00 89.31 74 ALA A C 1
ATOM 559 O O . ALA A 1 74 ? 5.906 2.718 -8.010 1.00 89.31 74 ALA A O 1
ATOM 560 N N . GLU A 1 75 ? 4.369 3.866 -6.859 1.00 90.06 75 GLU A N 1
ATOM 561 C CA . GLU A 1 75 ? 4.498 5.094 -7.653 1.00 90.06 75 GLU A CA 1
ATOM 562 C C . GLU A 1 75 ? 5.873 5.765 -7.527 1.00 90.06 75 GLU A C 1
ATOM 564 O O . GLU A 1 75 ? 6.374 6.349 -8.495 1.00 90.06 75 GLU A O 1
ATOM 569 N N . SER A 1 76 ? 6.501 5.683 -6.354 1.00 90.31 76 SER A N 1
ATOM 570 C CA . SER A 1 76 ? 7.857 6.187 -6.136 1.00 90.31 76 SER A CA 1
ATOM 571 C C . SER A 1 76 ? 8.874 5.422 -6.992 1.00 90.31 76 SER A C 1
ATOM 573 O O . SER A 1 76 ? 9.650 6.034 -7.737 1.00 90.31 76 SER A O 1
ATOM 575 N N . LEU A 1 77 ? 8.808 4.084 -6.975 1.00 90.56 77 LEU A N 1
ATOM 576 C CA . LEU A 1 77 ? 9.668 3.211 -7.785 1.00 90.56 77 LEU A CA 1
ATOM 577 C C . LEU A 1 77 ? 9.421 3.385 -9.287 1.00 90.56 77 LEU A C 1
ATOM 579 O O . LEU A 1 77 ? 10.363 3.377 -10.079 1.00 90.56 77 LEU A O 1
ATOM 583 N N . LYS A 1 78 ? 8.177 3.645 -9.698 1.00 90.88 78 LYS A N 1
ATOM 584 C CA . LYS A 1 78 ? 7.808 3.855 -11.104 1.00 90.88 78 LYS A CA 1
ATOM 585 C C . LYS A 1 78 ? 8.694 4.879 -11.812 1.00 90.88 78 LYS A C 1
ATOM 587 O O . LYS A 1 78 ? 9.036 4.683 -12.977 1.00 90.88 78 LYS A O 1
ATOM 592 N N . LYS A 1 79 ? 9.095 5.960 -11.135 1.00 90.75 79 LYS A N 1
ATOM 593 C CA . LYS A 1 79 ? 9.936 7.015 -11.731 1.00 90.75 79 LYS A CA 1
ATOM 594 C C . LYS A 1 79 ? 11.356 6.535 -12.028 1.00 90.75 79 LYS A C 1
ATOM 596 O O . LYS A 1 79 ? 11.844 6.759 -13.135 1.00 90.75 79 LYS A O 1
ATOM 601 N N . SER A 1 80 ? 12.012 5.884 -11.067 1.00 90.56 80 SER A N 1
ATOM 602 C CA . SER A 1 80 ? 13.379 5.373 -11.250 1.00 90.56 80 SER A CA 1
ATOM 603 C C . SER A 1 80 ? 13.408 4.231 -12.262 1.00 90.56 80 SER A C 1
ATOM 605 O O . SER A 1 80 ? 14.280 4.199 -13.130 1.00 90.56 80 SER A O 1
ATOM 607 N N . VAL A 1 81 ? 12.401 3.358 -12.227 1.00 90.81 81 VAL A N 1
ATOM 608 C CA . VAL A 1 81 ? 12.257 2.257 -13.182 1.00 90.81 81 VAL A CA 1
ATOM 609 C C . VAL A 1 81 ? 12.006 2.782 -14.595 1.00 90.81 81 VAL A C 1
ATOM 611 O O . VAL A 1 81 ? 12.683 2.355 -15.524 1.00 90.81 81 VAL A O 1
ATOM 614 N N . THR A 1 82 ? 11.126 3.775 -14.765 1.00 90.25 82 THR A N 1
ATOM 615 C CA . THR A 1 82 ? 10.902 4.443 -16.063 1.00 90.25 82 THR A CA 1
ATOM 616 C C . THR A 1 82 ? 12.200 5.036 -16.617 1.00 90.25 82 THR A C 1
ATOM 618 O O . THR A 1 82 ? 12.494 4.886 -17.800 1.00 90.25 82 THR A O 1
ATOM 621 N N . ALA A 1 83 ? 13.010 5.682 -15.775 1.00 89.81 83 ALA A N 1
ATOM 622 C CA . ALA A 1 83 ? 14.294 6.232 -16.204 1.00 89.81 83 ALA A CA 1
ATOM 623 C C . ALA A 1 83 ? 15.290 5.136 -16.627 1.00 89.81 83 ALA A C 1
ATOM 625 O O . ALA A 1 83 ? 15.977 5.294 -17.638 1.00 89.81 83 ALA A O 1
ATOM 626 N N . CYS A 1 84 ? 15.350 4.023 -15.887 1.00 90.81 84 CYS A N 1
ATOM 627 C CA . CYS A 1 84 ? 16.185 2.879 -16.249 1.00 90.81 84 CYS A CA 1
ATOM 628 C C . CYS A 1 84 ? 15.758 2.279 -17.590 1.00 90.81 84 CYS A C 1
ATOM 630 O O . CYS A 1 84 ? 16.580 2.090 -18.482 1.00 90.81 84 CYS A O 1
ATOM 632 N N . ILE A 1 85 ? 14.460 2.055 -17.752 1.00 88.88 85 ILE A N 1
ATOM 633 C CA . ILE A 1 85 ? 13.863 1.533 -18.970 1.00 88.88 85 ILE A CA 1
ATOM 634 C C . ILE A 1 85 ? 14.268 2.372 -20.194 1.00 88.88 85 ILE A C 1
ATOM 636 O O . ILE A 1 85 ? 14.757 1.819 -21.176 1.00 88.88 85 ILE A O 1
ATOM 640 N N . LEU A 1 86 ? 14.111 3.701 -20.129 1.00 87.94 86 LEU A N 1
ATOM 641 C CA . LEU A 1 86 ? 14.435 4.602 -21.245 1.00 87.94 86 LEU A CA 1
ATOM 642 C C . LEU A 1 86 ? 15.927 4.564 -21.601 1.00 87.94 86 LEU A C 1
ATOM 644 O O . LEU A 1 86 ? 16.309 4.677 -22.766 1.00 87.94 86 LEU A O 1
ATOM 648 N N . ARG A 1 87 ? 16.788 4.392 -20.593 1.00 87.88 87 ARG A N 1
ATOM 649 C CA . ARG A 1 87 ? 18.228 4.219 -20.794 1.00 87.88 87 ARG A CA 1
ATOM 650 C C . ARG A 1 87 ? 18.542 2.891 -21.481 1.00 87.88 87 ARG A C 1
ATOM 652 O O . ARG A 1 87 ? 19.340 2.872 -22.410 1.00 87.88 87 ARG A O 1
ATOM 659 N N . GLU A 1 88 ? 17.959 1.797 -21.014 1.00 86.62 88 GLU A N 1
ATOM 660 C CA . GLU A 1 88 ? 18.185 0.457 -21.566 1.00 86.62 88 GLU A CA 1
ATOM 661 C C . GLU A 1 88 ? 17.619 0.327 -22.991 1.00 86.62 88 GLU A C 1
ATOM 663 O O . GLU A 1 88 ? 18.243 -0.303 -23.846 1.00 86.62 88 GLU A O 1
ATOM 668 N N . GLU A 1 89 ? 16.506 1.004 -23.291 1.00 83.38 89 GLU A N 1
ATOM 669 C CA . GLU A 1 89 ? 15.962 1.123 -24.649 1.00 83.38 89 GLU A CA 1
ATOM 670 C C . GLU A 1 89 ? 16.961 1.810 -25.593 1.00 83.38 89 GLU A C 1
ATOM 672 O O . GLU A 1 89 ? 17.228 1.305 -26.683 1.00 83.38 89 GLU A O 1
ATOM 677 N N . ALA A 1 90 ? 17.611 2.896 -25.154 1.00 84.19 90 ALA A N 1
ATOM 678 C CA . ALA A 1 90 ? 18.664 3.559 -25.932 1.00 84.19 90 ALA A CA 1
ATOM 679 C C . ALA A 1 90 ? 19.885 2.655 -26.200 1.00 84.19 90 ALA A C 1
ATOM 681 O O . ALA A 1 90 ? 20.627 2.876 -27.158 1.00 84.19 90 ALA A O 1
ATOM 682 N N . LEU A 1 91 ? 20.092 1.631 -25.368 1.00 85.31 91 LEU A N 1
ATOM 683 C CA . LEU A 1 91 ? 21.157 0.638 -25.515 1.00 85.31 91 LEU A CA 1
ATOM 684 C C . LEU A 1 91 ? 20.717 -0.598 -26.318 1.00 85.31 91 LEU A C 1
ATOM 686 O O . LEU A 1 91 ? 21.525 -1.506 -26.509 1.00 85.31 91 LEU A O 1
ATOM 690 N N . ASN A 1 92 ? 19.472 -0.636 -26.812 1.00 81.81 92 ASN A N 1
ATOM 691 C CA . ASN A 1 92 ? 18.850 -1.808 -27.438 1.00 81.81 92 ASN A CA 1
ATOM 692 C C . ASN A 1 92 ? 18.942 -3.070 -26.560 1.00 81.81 92 ASN A C 1
ATOM 694 O O . ASN A 1 92 ? 19.090 -4.186 -27.066 1.00 81.81 92 ASN A O 1
ATOM 698 N N . ALA A 1 93 ? 18.890 -2.898 -25.237 1.00 78.31 93 ALA A N 1
ATOM 699 C CA . ALA A 1 93 ? 18.920 -4.014 -24.309 1.00 78.31 93 ALA A CA 1
ATOM 700 C C . ALA A 1 93 ? 17.572 -4.747 -24.331 1.00 78.31 93 ALA A C 1
ATOM 702 O O . ALA A 1 93 ? 16.509 -4.149 -24.163 1.00 78.31 93 ALA A O 1
ATOM 703 N N . ALA A 1 94 ? 17.611 -6.063 -24.529 1.00 73.06 94 ALA A N 1
ATOM 704 C CA . ALA A 1 94 ? 16.414 -6.887 -24.459 1.00 73.06 94 ALA A CA 1
ATOM 705 C C . ALA A 1 94 ? 15.963 -7.051 -23.000 1.00 73.06 94 ALA A C 1
ATOM 707 O O . ALA A 1 94 ? 16.786 -7.269 -22.109 1.00 73.06 94 ALA A O 1
ATOM 708 N N . ASN A 1 95 ? 14.648 -7.017 -22.777 1.00 76.25 95 ASN A N 1
ATOM 709 C CA . ASN A 1 95 ? 14.012 -7.391 -21.511 1.00 76.25 95 ASN A CA 1
ATOM 710 C C . ASN A 1 95 ? 14.420 -6.542 -20.290 1.00 76.25 95 ASN A C 1
ATOM 712 O O . ASN A 1 95 ? 14.191 -6.957 -19.166 1.00 76.25 95 ASN A O 1
ATOM 716 N N . TYR A 1 96 ? 15.035 -5.368 -20.466 1.00 83.56 96 TYR A N 1
ATOM 717 C CA . TYR A 1 96 ? 15.336 -4.435 -19.364 1.00 83.56 96 TYR A CA 1
ATOM 718 C C . TYR A 1 96 ? 15.983 -5.103 -18.134 1.00 83.56 96 TYR A C 1
ATOM 720 O O . TYR A 1 96 ? 15.698 -4.732 -16.998 1.00 83.56 96 TYR A O 1
ATOM 728 N N . ALA A 1 97 ? 16.843 -6.107 -18.350 1.00 80.44 97 ALA A N 1
ATOM 729 C CA . ALA A 1 97 ? 17.366 -6.975 -17.289 1.00 80.44 97 ALA A CA 1
ATOM 730 C C . ALA A 1 97 ? 18.205 -6.226 -16.237 1.00 80.44 97 ALA A C 1
ATOM 732 O O . ALA A 1 97 ? 18.417 -6.718 -15.136 1.00 80.44 97 ALA A O 1
ATOM 733 N N . ASN A 1 98 ? 18.675 -5.020 -16.563 1.00 84.75 98 ASN A N 1
ATOM 734 C CA . ASN A 1 98 ? 19.394 -4.156 -15.632 1.00 84.75 98 ASN A CA 1
ATOM 735 C C . ASN A 1 98 ? 18.461 -3.294 -14.766 1.00 84.75 98 ASN A C 1
ATOM 737 O O . ASN A 1 98 ? 18.921 -2.691 -13.798 1.00 84.75 98 ASN A O 1
ATOM 741 N N . CYS A 1 99 ? 17.166 -3.233 -15.067 1.00 89.00 99 CYS A N 1
ATOM 742 C CA . CYS A 1 99 ? 16.186 -2.486 -14.287 1.00 89.00 99 CYS A CA 1
ATOM 743 C C . CYS A 1 99 ? 15.656 -3.338 -13.139 1.00 89.00 99 CYS A C 1
ATOM 745 O O . CYS A 1 99 ? 14.488 -3.707 -13.114 1.00 89.00 99 CYS A O 1
ATOM 747 N N . LEU A 1 100 ? 16.552 -3.648 -12.205 1.00 88.50 100 LEU A N 1
ATOM 748 C CA . LEU A 1 100 ? 16.290 -4.416 -10.994 1.00 88.50 100 LEU A CA 1
ATOM 749 C C . LEU A 1 100 ? 16.541 -3.549 -9.762 1.00 88.50 100 LEU A C 1
ATOM 751 O O . LEU A 1 100 ? 17.305 -2.579 -9.805 1.00 88.50 100 LEU A O 1
ATOM 755 N N . SER A 1 101 ? 15.929 -3.928 -8.645 1.00 87.56 101 SER A N 1
ATOM 756 C CA . SER A 1 101 ? 16.182 -3.304 -7.350 1.00 87.56 101 SER A CA 1
ATOM 757 C C . SER A 1 101 ? 17.675 -3.263 -7.013 1.00 87.56 101 SER A C 1
ATOM 759 O O . SER A 1 101 ? 18.378 -4.265 -7.098 1.00 87.56 101 SER A O 1
ATOM 761 N N . GLY A 1 102 ? 18.164 -2.091 -6.608 1.00 86.81 102 GLY A N 1
ATOM 762 C CA . GLY A 1 102 ? 19.572 -1.864 -6.273 1.00 86.81 102 GLY A CA 1
ATOM 763 C C . GLY A 1 102 ? 20.491 -1.652 -7.479 1.00 86.81 102 GLY A C 1
ATOM 764 O O . GLY A 1 102 ? 21.688 -1.439 -7.286 1.00 86.81 102 GLY A O 1
ATOM 765 N N . ASN A 1 103 ? 19.963 -1.669 -8.706 1.00 87.06 103 ASN A N 1
ATOM 766 C CA . ASN A 1 103 ? 20.727 -1.418 -9.924 1.00 87.06 103 ASN A CA 1
ATOM 767 C C . ASN A 1 103 ? 20.215 -0.185 -10.681 1.00 87.06 103 ASN A C 1
ATOM 769 O O . ASN A 1 103 ? 19.104 0.286 -10.462 1.00 87.06 103 ASN A O 1
ATOM 773 N N . ALA A 1 104 ? 21.039 0.366 -11.578 1.00 84.19 104 ALA A N 1
ATOM 774 C CA . ALA A 1 104 ? 20.656 1.453 -12.489 1.00 84.19 104 ALA A CA 1
ATOM 775 C C . ALA A 1 104 ? 19.999 2.687 -11.816 1.00 84.19 104 ALA A C 1
ATOM 777 O O . ALA A 1 104 ? 19.220 3.405 -12.442 1.00 84.19 104 ALA A O 1
ATOM 778 N N . GLY A 1 105 ? 20.334 2.961 -10.547 1.00 84.00 105 GLY A N 1
ATOM 779 C CA . GLY A 1 105 ? 19.771 4.072 -9.765 1.00 84.00 105 GLY A CA 1
ATOM 780 C C . GLY A 1 105 ? 18.409 3.784 -9.122 1.00 84.00 105 GLY A C 1
ATOM 781 O O . GLY A 1 105 ? 17.815 4.679 -8.522 1.00 84.00 105 GLY A O 1
ATOM 782 N N . ILE A 1 106 ? 17.918 2.550 -9.224 1.00 89.62 106 ILE A N 1
ATOM 783 C CA . ILE A 1 106 ? 16.729 2.060 -8.531 1.00 89.62 106 ILE A CA 1
ATOM 784 C C . ILE A 1 106 ? 17.139 1.688 -7.095 1.00 89.62 106 ILE A C 1
ATOM 786 O O . ILE A 1 106 ? 18.155 1.008 -6.915 1.00 89.62 106 ILE A O 1
ATOM 790 N N . PRO A 1 107 ? 16.386 2.117 -6.064 1.00 88.69 107 PRO A N 1
ATOM 791 C CA . PRO A 1 107 ? 16.641 1.712 -4.685 1.00 88.69 107 PRO A CA 1
ATOM 792 C C . PRO A 1 107 ? 16.711 0.188 -4.526 1.00 88.69 107 PRO A C 1
ATOM 794 O O . PRO A 1 107 ? 16.072 -0.559 -5.272 1.00 88.69 107 PRO A O 1
ATOM 797 N N . ALA A 1 108 ? 17.498 -0.271 -3.551 1.00 88.00 108 ALA A N 1
ATOM 798 C CA . ALA A 1 108 ? 17.515 -1.679 -3.165 1.00 88.00 108 ALA A CA 1
ATOM 799 C C . ALA A 1 108 ? 16.112 -2.137 -2.742 1.00 88.00 108 ALA A C 1
ATOM 801 O O . ALA A 1 108 ? 15.311 -1.326 -2.273 1.00 88.00 108 ALA A O 1
ATOM 802 N N . ALA A 1 109 ? 15.832 -3.428 -2.925 1.00 85.56 109 ALA A N 1
ATOM 803 C CA . ALA A 1 109 ? 14.554 -4.001 -2.540 1.00 85.56 109 ALA A CA 1
ATOM 804 C C . ALA A 1 109 ? 14.360 -3.815 -1.036 1.00 85.56 109 ALA A C 1
ATOM 806 O O . ALA A 1 109 ? 15.286 -4.018 -0.244 1.00 85.56 109 ALA A O 1
ATOM 807 N N . ILE A 1 110 ? 13.157 -3.413 -0.656 1.00 84.56 110 ILE A N 1
ATOM 808 C CA . ILE A 1 110 ? 12.739 -3.437 0.734 1.00 84.56 110 ILE A CA 1
ATOM 809 C C . ILE A 1 110 ? 12.175 -4.830 0.965 1.00 84.56 110 ILE A C 1
ATOM 811 O O . ILE A 1 110 ? 11.222 -5.220 0.303 1.00 84.56 110 ILE A O 1
ATOM 815 N N . THR A 1 111 ? 12.773 -5.565 1.891 1.00 77.56 111 THR A N 1
ATOM 816 C CA . THR A 1 111 ? 12.236 -6.819 2.418 1.00 77.56 111 THR A CA 1
ATOM 817 C C . THR A 1 111 ? 12.123 -6.636 3.920 1.00 77.56 111 THR A C 1
ATOM 819 O O . THR A 1 111 ? 13.132 -6.678 4.632 1.00 77.56 111 THR A O 1
ATOM 822 N N . ALA A 1 112 ? 10.921 -6.352 4.402 1.00 70.25 112 ALA A N 1
ATOM 823 C CA . ALA A 1 112 ? 10.643 -6.455 5.822 1.00 70.25 112 ALA A CA 1
ATOM 824 C C . ALA A 1 112 ? 10.100 -7.859 6.075 1.00 70.25 112 ALA A C 1
ATOM 826 O O . ALA A 1 112 ? 9.401 -8.423 5.241 1.00 70.25 112 ALA A O 1
ATOM 827 N N . ASN A 1 113 ? 10.432 -8.449 7.219 1.00 58.00 113 ASN A N 1
ATOM 828 C CA . AS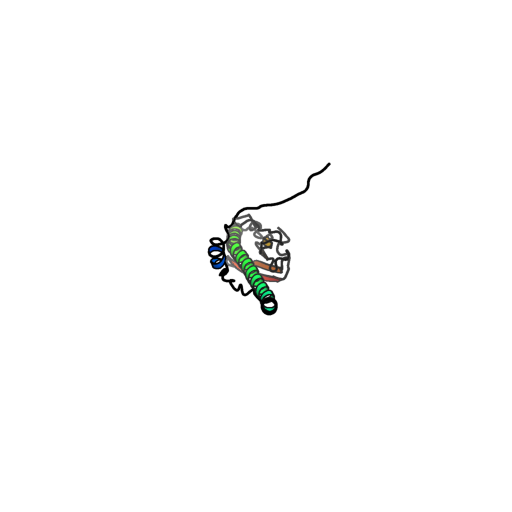N A 1 113 ? 9.697 -9.631 7.637 1.00 58.00 113 ASN A CA 1
ATOM 829 C C . ASN A 1 113 ? 8.262 -9.171 7.939 1.00 58.00 113 ASN A C 1
ATOM 831 O O . ASN A 1 113 ? 8.125 -8.302 8.810 1.00 58.00 113 ASN A O 1
ATOM 835 N N . PRO A 1 114 ? 7.226 -9.681 7.250 1.00 55.94 114 PRO A N 1
ATOM 836 C CA . PRO A 1 114 ? 5.863 -9.398 7.659 1.00 55.94 114 PRO A CA 1
ATOM 837 C C . PRO A 1 114 ? 5.724 -9.947 9.090 1.00 55.94 114 PRO A C 1
ATOM 839 O O . PRO A 1 114 ? 6.167 -11.055 9.406 1.00 55.94 114 PRO A O 1
ATOM 842 N N . GLY A 1 115 ? 5.289 -9.087 10.010 1.00 51.91 115 GLY A N 1
ATOM 843 C CA . GLY A 1 115 ? 5.341 -9.342 11.452 1.00 51.91 115 GLY A CA 1
ATOM 844 C C . GLY A 1 115 ? 6.257 -8.358 12.179 1.00 51.91 115 GLY A C 1
ATOM 845 O O . GLY A 1 115 ? 7.379 -8.676 12.583 1.00 51.91 115 GLY A O 1
ATOM 846 N N . GLY A 1 116 ? 5.750 -7.139 12.359 1.00 57.31 116 GLY A N 1
ATOM 847 C CA . GLY A 1 116 ? 6.378 -6.032 13.079 1.00 57.31 116 GLY A CA 1
ATOM 848 C C . GLY A 1 116 ? 5.589 -4.734 12.878 1.00 57.31 116 GLY A C 1
ATOM 849 O O . GLY A 1 116 ? 4.572 -4.721 12.202 1.00 57.31 116 GLY A O 1
ATOM 850 N N . ASN A 1 117 ? 6.069 -3.601 13.403 1.00 59.22 117 ASN A N 1
ATOM 851 C CA . ASN A 1 117 ? 5.538 -2.256 13.082 1.00 59.22 117 ASN A CA 1
ATOM 852 C C . ASN A 1 117 ? 5.848 -1.820 11.622 1.00 59.22 117 ASN A C 1
ATOM 854 O O . ASN A 1 117 ? 5.998 -0.637 11.331 1.00 59.22 117 ASN A O 1
ATOM 858 N N . SER A 1 118 ? 6.045 -2.766 10.705 1.00 63.50 118 SER A N 1
ATOM 859 C CA . SER A 1 118 ? 6.261 -2.484 9.289 1.00 63.50 118 SER A CA 1
ATOM 860 C C . SER A 1 118 ? 5.038 -2.948 8.526 1.00 63.50 118 SER A C 1
ATOM 862 O O . SER A 1 118 ? 4.752 -4.132 8.456 1.00 63.50 118 SER A O 1
ATOM 864 N N . THR A 1 119 ? 4.339 -1.968 7.973 1.00 73.44 119 THR A N 1
ATOM 865 C CA . THR A 1 119 ? 3.138 -2.087 7.140 1.00 73.44 119 THR A CA 1
ATOM 866 C C . THR A 1 119 ? 3.463 -2.577 5.729 1.00 73.44 119 THR A C 1
ATOM 868 O O . THR A 1 119 ? 2.602 -3.102 5.035 1.00 73.44 119 THR A O 1
ATOM 871 N N . LEU A 1 120 ? 4.716 -2.415 5.299 1.00 81.81 120 LEU A N 1
ATOM 872 C CA . LEU A 1 120 ? 5.250 -2.925 4.040 1.00 81.81 120 LEU A CA 1
ATOM 873 C C . LEU A 1 120 ? 5.956 -4.251 4.303 1.00 81.81 120 LEU A C 1
ATOM 875 O O . LEU A 1 120 ? 6.920 -4.267 5.065 1.00 81.81 120 LEU A O 1
ATOM 879 N N . ALA A 1 121 ? 5.521 -5.321 3.642 1.00 80.56 121 ALA A N 1
ATOM 880 C CA . ALA A 1 121 ? 6.212 -6.607 3.624 1.00 80.56 121 ALA A CA 1
ATOM 881 C C . ALA A 1 121 ? 7.350 -6.584 2.590 1.00 80.56 121 ALA A C 1
ATOM 883 O O . ALA A 1 121 ? 8.478 -6.998 2.864 1.00 80.56 121 ALA A O 1
ATOM 884 N N . CYS A 1 122 ? 7.092 -6.010 1.413 1.00 83.75 122 CYS A N 1
ATOM 885 C CA . CYS A 1 122 ? 8.087 -5.919 0.357 1.00 83.75 122 CYS A CA 1
ATOM 886 C C . CYS A 1 122 ? 7.862 -4.724 -0.581 1.00 83.75 122 CYS A C 1
ATOM 888 O O . CYS A 1 122 ? 6.734 -4.305 -0.819 1.00 83.75 122 CYS A O 1
ATOM 890 N N . ALA A 1 123 ? 8.944 -4.188 -1.147 1.00 87.50 123 ALA A N 1
ATOM 891 C CA . ALA A 1 123 ? 8.901 -3.325 -2.325 1.00 87.50 123 ALA A CA 1
ATOM 892 C C . ALA A 1 123 ? 10.126 -3.596 -3.207 1.00 87.50 123 ALA A C 1
ATOM 894 O O . ALA A 1 123 ? 11.258 -3.283 -2.824 1.00 87.50 123 ALA A O 1
ATOM 895 N N . ALA A 1 124 ? 9.911 -4.169 -4.388 1.00 87.62 124 ALA A N 1
ATOM 896 C CA . ALA A 1 124 ? 10.979 -4.604 -5.273 1.00 87.62 124 ALA A CA 1
ATOM 897 C C . ALA A 1 124 ? 10.632 -4.410 -6.752 1.00 87.62 124 ALA A C 1
ATOM 899 O O . ALA A 1 124 ? 9.476 -4.280 -7.146 1.00 87.62 124 ALA A O 1
ATOM 900 N N . VAL A 1 125 ? 11.669 -4.403 -7.585 1.00 86.81 125 VAL A N 1
ATOM 901 C CA . VAL A 1 125 ? 11.542 -4.564 -9.031 1.00 86.81 125 VAL A CA 1
ATOM 902 C C . VAL A 1 125 ? 11.919 -6.000 -9.346 1.00 86.81 125 VAL A C 1
ATOM 904 O O . VAL A 1 125 ? 13.078 -6.392 -9.185 1.00 86.81 125 VAL A O 1
ATOM 907 N N . VAL A 1 126 ? 10.921 -6.785 -9.725 1.00 78.12 126 VAL A N 1
ATOM 908 C CA . VAL A 1 126 ? 10.998 -8.235 -9.862 1.00 78.12 126 VAL A CA 1
ATOM 909 C C . VAL A 1 126 ? 11.080 -8.574 -11.347 1.00 78.12 126 VAL A C 1
ATOM 911 O O . VAL A 1 126 ? 10.378 -7.992 -12.172 1.00 78.12 126 VAL A O 1
ATOM 914 N N . THR A 1 127 ? 11.909 -9.560 -11.693 1.00 70.31 127 THR A N 1
ATOM 915 C CA . THR A 1 127 ? 12.092 -10.114 -13.053 1.00 70.31 127 THR A CA 1
ATOM 916 C C . THR A 1 127 ? 12.787 -9.213 -14.094 1.00 70.31 127 THR A C 1
ATOM 918 O O . THR A 1 127 ? 12.851 -7.990 -13.982 1.00 70.31 127 THR A O 1
ATOM 921 N N . ASN A 1 128 ? 13.276 -9.843 -15.172 1.00 68.44 128 ASN A N 1
A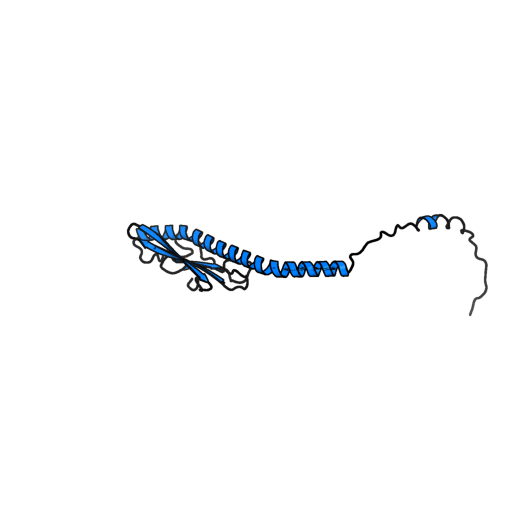TOM 922 C CA . ASN A 1 128 ? 13.833 -9.193 -16.368 1.00 68.44 128 ASN A CA 1
ATOM 923 C C . ASN A 1 128 ? 12.725 -8.558 -17.231 1.00 68.44 128 ASN A C 1
ATOM 925 O O . ASN A 1 128 ? 12.542 -8.930 -18.385 1.00 68.44 128 ASN A O 1
ATOM 929 N N . ALA A 1 129 ? 11.917 -7.676 -16.658 1.00 74.50 129 ALA A N 1
ATOM 930 C CA . ALA A 1 129 ? 10.899 -6.916 -17.383 1.00 74.50 129 ALA A CA 1
ATOM 931 C C . ALA A 1 129 ? 10.560 -5.587 -16.692 1.00 74.50 129 ALA A C 1
ATOM 933 O O . ALA A 1 129 ? 9.582 -4.942 -17.064 1.00 74.50 129 ALA A O 1
ATOM 934 N N . ALA A 1 130 ? 11.362 -5.173 -15.700 1.00 85.12 130 ALA A N 1
ATOM 935 C CA . ALA A 1 130 ? 11.156 -3.935 -14.953 1.00 85.12 130 ALA A CA 1
ATOM 936 C C . ALA A 1 130 ? 9.766 -3.852 -14.277 1.00 85.12 130 ALA A C 1
ATOM 938 O O . ALA A 1 130 ? 9.185 -2.772 -14.151 1.00 85.12 130 ALA A O 1
ATOM 939 N N . VAL A 1 131 ? 9.224 -5.004 -13.865 1.00 88.56 131 VAL A N 1
ATOM 940 C CA . VAL A 1 131 ? 7.949 -5.105 -13.144 1.00 88.56 131 VAL A CA 1
ATOM 941 C C . VAL A 1 131 ? 8.177 -4.690 -11.701 1.00 88.56 131 VAL A C 1
ATOM 943 O O . VAL A 1 131 ? 9.134 -5.132 -11.077 1.00 88.56 131 VAL A O 1
ATOM 946 N N . ILE A 1 132 ? 7.317 -3.826 -11.175 1.00 89.75 132 ILE A N 1
ATOM 947 C CA . ILE A 1 132 ? 7.380 -3.390 -9.779 1.00 89.75 132 ILE A CA 1
ATOM 948 C C . ILE A 1 132 ? 6.345 -4.176 -8.999 1.00 89.75 132 ILE A C 1
ATOM 950 O O . ILE A 1 132 ? 5.185 -4.194 -9.402 1.00 89.75 132 ILE A O 1
ATOM 954 N N . ASP A 1 133 ? 6.757 -4.734 -7.871 1.00 88.31 133 ASP A N 1
ATOM 955 C CA . ASP A 1 133 ? 5.876 -5.374 -6.907 1.00 88.31 133 ASP A CA 1
ATOM 956 C C . ASP A 1 133 ? 6.051 -4.747 -5.535 1.00 88.31 133 ASP A C 1
ATOM 958 O O . ASP A 1 133 ? 7.166 -4.594 -5.029 1.00 88.31 133 ASP A O 1
ATOM 962 N N . VAL A 1 134 ? 4.925 -4.363 -4.946 1.00 88.69 134 VAL A N 1
ATOM 963 C CA . VAL A 1 134 ? 4.849 -3.876 -3.573 1.00 88.69 134 VAL A CA 1
ATOM 964 C C . VAL A 1 134 ? 3.800 -4.679 -2.833 1.00 88.69 134 VAL A C 1
ATOM 966 O O . VAL A 1 134 ? 2.714 -4.923 -3.351 1.00 88.69 134 VAL A O 1
ATOM 969 N N . GLU A 1 135 ? 4.135 -5.065 -1.616 1.00 86.31 135 GLU A N 1
ATOM 970 C CA . GLU A 1 135 ? 3.364 -5.963 -0.778 1.00 86.31 135 GLU A CA 1
ATOM 971 C C . GLU A 1 135 ? 3.260 -5.369 0.625 1.00 86.31 135 GLU A C 1
ATOM 973 O O . GLU A 1 135 ? 4.242 -4.842 1.164 1.00 86.31 135 GLU A O 1
ATOM 978 N N . ALA A 1 136 ? 2.064 -5.416 1.200 1.00 86.00 136 ALA A N 1
ATOM 979 C CA . ALA A 1 136 ? 1.750 -4.823 2.488 1.00 86.00 136 ALA A CA 1
ATOM 980 C C . ALA A 1 136 ? 0.996 -5.796 3.396 1.00 86.00 136 ALA A C 1
ATOM 982 O O . ALA A 1 136 ? 0.104 -6.519 2.953 1.00 86.00 136 ALA A O 1
ATOM 983 N N . ASP A 1 137 ? 1.363 -5.736 4.671 1.00 84.62 137 ASP A N 1
ATOM 984 C CA . ASP A 1 137 ? 0.692 -6.370 5.802 1.00 84.62 137 ASP A CA 1
ATOM 985 C C . ASP A 1 137 ? -0.314 -5.349 6.356 1.00 84.62 137 ASP A C 1
ATOM 987 O O . ASP A 1 137 ? 0.069 -4.307 6.917 1.00 84.62 137 ASP A O 1
ATOM 991 N N . THR A 1 138 ? -1.608 -5.583 6.124 1.00 82.00 138 THR A N 1
ATOM 992 C CA . THR A 1 138 ? -2.647 -4.612 6.475 1.00 82.00 138 THR A CA 1
ATOM 993 C C . THR A 1 138 ? -3.155 -4.789 7.897 1.00 82.00 138 THR A C 1
ATOM 995 O O . THR A 1 138 ? -3.340 -3.783 8.581 1.00 82.00 138 THR A O 1
ATOM 998 N N . ASP A 1 139 ? -3.234 -6.016 8.404 1.00 78.69 139 ASP A N 1
ATOM 999 C CA . ASP A 1 139 ? -3.809 -6.297 9.722 1.00 78.69 139 ASP A CA 1
ATOM 1000 C C . ASP A 1 139 ? -2.763 -6.466 10.852 1.00 78.69 139 ASP A C 1
ATOM 1002 O O . ASP A 1 139 ? -3.089 -6.379 12.041 1.00 78.69 139 ASP A O 1
ATOM 1006 N N . GLY A 1 140 ? -1.476 -6.555 10.508 1.00 75.44 140 GLY A N 1
ATOM 1007 C CA . GLY A 1 140 ? -0.359 -6.740 11.433 1.00 75.44 140 GLY A CA 1
ATOM 1008 C C . GLY A 1 140 ? -0.163 -8.184 11.901 1.00 75.44 140 GLY A C 1
ATOM 1009 O O . GLY A 1 140 ? 0.523 -8.391 12.911 1.00 75.44 140 GLY A O 1
ATOM 1010 N N . ASP A 1 141 ? -0.771 -9.166 11.236 1.00 76.56 141 ASP A N 1
ATOM 1011 C CA . ASP A 1 141 ? -0.650 -10.588 11.565 1.00 76.56 141 ASP A CA 1
ATOM 1012 C C . ASP A 1 141 ? 0.653 -11.226 11.050 1.00 76.56 141 ASP A C 1
ATOM 1014 O O . ASP A 1 141 ? 1.005 -12.351 11.426 1.00 76.56 141 ASP A O 1
ATOM 1018 N N . GLY A 1 142 ? 1.425 -10.466 10.272 1.00 74.31 142 GLY A N 1
ATOM 1019 C CA . GLY A 1 142 ? 2.662 -10.909 9.659 1.00 74.31 142 GLY A CA 1
ATOM 1020 C C . GLY A 1 142 ? 2.474 -11.737 8.399 1.00 74.31 142 GLY A C 1
ATOM 1021 O O . GLY A 1 142 ? 3.388 -12.461 7.996 1.00 74.31 142 GLY A O 1
ATOM 1022 N N . THR A 1 143 ? 1.326 -11.593 7.753 1.00 77.00 143 THR A N 1
ATOM 1023 C CA . THR A 1 143 ? 1.051 -12.056 6.404 1.00 77.00 143 THR A CA 1
ATOM 1024 C C . THR A 1 143 ? 0.751 -10.872 5.491 1.00 77.00 143 THR A C 1
ATOM 1026 O O . THR A 1 143 ? 0.533 -9.740 5.919 1.00 77.00 143 THR A O 1
ATOM 1029 N N . SER A 1 144 ? 0.862 -11.109 4.192 1.00 78.25 144 SER A N 1
ATOM 1030 C CA . SER A 1 144 ? 0.668 -10.071 3.196 1.00 78.25 144 SER A CA 1
ATOM 1031 C C . SER A 1 144 ? -0.762 -10.076 2.694 1.00 78.25 144 SER A C 1
ATOM 1033 O O . SER A 1 144 ? -1.142 -10.940 1.909 1.00 78.25 144 SER A O 1
ATOM 1035 N N . ASP A 1 145 ? -1.545 -9.079 3.073 1.00 80.56 145 ASP A N 1
ATOM 1036 C CA . ASP A 1 145 ? -2.952 -8.993 2.676 1.00 80.56 145 ASP A CA 1
ATOM 1037 C C . ASP A 1 145 ? -3.145 -8.347 1.306 1.00 80.56 145 ASP A C 1
ATOM 1039 O O . ASP A 1 145 ? -4.109 -8.631 0.587 1.00 80.56 145 ASP A O 1
ATOM 1043 N N . TYR A 1 146 ? -2.227 -7.449 0.948 1.00 85.25 146 TYR A N 1
ATOM 1044 C CA . TYR A 1 146 ? -2.413 -6.514 -0.147 1.00 85.25 146 TYR A CA 1
ATOM 1045 C C . TYR A 1 146 ? -1.168 -6.404 -1.019 1.00 85.25 146 TYR A C 1
ATOM 1047 O O . TYR A 1 146 ? -0.064 -6.190 -0.516 1.00 85.25 146 TYR A O 1
ATOM 1055 N N . ASN A 1 147 ? -1.349 -6.466 -2.340 1.00 87.25 147 ASN A N 1
ATOM 1056 C CA . ASN A 1 147 ? -0.276 -6.211 -3.289 1.00 87.25 147 ASN A CA 1
ATOM 1057 C C . ASN A 1 147 ? -0.649 -5.193 -4.369 1.00 87.25 147 ASN A C 1
ATOM 1059 O O . ASN A 1 147 ? -1.812 -4.941 -4.689 1.00 87.25 147 ASN A O 1
ATOM 1063 N N . VAL A 1 148 ? 0.396 -4.593 -4.929 1.00 88.69 148 VAL A N 1
ATOM 1064 C CA . VAL A 1 148 ? 0.329 -3.713 -6.089 1.00 88.69 148 VAL A CA 1
ATOM 1065 C C . VAL A 1 148 ? 1.426 -4.126 -7.048 1.00 88.69 148 VAL A C 1
ATOM 1067 O O . VAL A 1 148 ? 2.611 -3.946 -6.756 1.00 88.69 148 VAL A O 1
ATOM 1070 N N . ARG A 1 149 ? 1.025 -4.620 -8.219 1.00 88.19 149 ARG A N 1
ATOM 1071 C CA . ARG A 1 149 ? 1.931 -4.932 -9.322 1.00 88.19 149 ARG A CA 1
ATOM 1072 C C . ARG A 1 149 ? 1.801 -3.885 -10.417 1.00 88.19 149 ARG A C 1
ATOM 1074 O O . ARG A 1 149 ? 0.727 -3.689 -10.987 1.00 88.19 149 ARG A O 1
ATOM 1081 N N . LEU A 1 150 ? 2.909 -3.228 -10.753 1.00 90.31 150 LEU A N 1
ATOM 1082 C CA . LEU A 1 150 ? 3.000 -2.329 -11.902 1.00 90.31 150 LEU A CA 1
ATOM 1083 C C . LEU A 1 150 ? 3.792 -3.006 -13.018 1.00 90.31 150 LEU A C 1
ATOM 1085 O O . LEU A 1 150 ? 5.003 -3.193 -12.915 1.00 90.31 150 LEU A O 1
ATOM 1089 N N . THR A 1 151 ? 3.108 -3.323 -14.115 1.00 88.25 151 THR A N 1
ATOM 1090 C CA . THR A 1 151 ? 3.726 -3.937 -15.296 1.00 88.25 151 THR A CA 1
ATOM 1091 C C . THR A 1 151 ? 3.880 -2.897 -16.406 1.00 88.25 151 THR A C 1
ATOM 1093 O O . THR A 1 151 ? 2.865 -2.388 -16.901 1.00 88.25 151 THR A O 1
ATOM 1096 N N . PRO A 1 152 ? 5.111 -2.554 -16.827 1.00 89.44 152 PRO A N 1
ATOM 1097 C CA . PRO A 1 152 ? 5.313 -1.652 -17.950 1.00 89.44 152 PRO A CA 1
ATOM 1098 C C . PRO A 1 152 ? 5.020 -2.370 -19.274 1.00 89.44 152 PRO A C 1
ATOM 1100 O O . PRO A 1 152 ? 5.415 -3.509 -19.501 1.00 89.44 152 PRO A O 1
ATOM 1103 N N . THR A 1 153 ? 4.331 -1.684 -20.178 1.00 85.88 153 THR A N 1
ATOM 1104 C CA . THR A 1 153 ? 4.100 -2.094 -21.564 1.00 85.88 153 THR A CA 1
ATOM 1105 C C . THR A 1 153 ? 4.607 -1.000 -22.486 1.00 85.88 153 THR A C 1
ATOM 1107 O O . THR A 1 153 ? 4.256 0.173 -22.343 1.00 85.88 153 THR A O 1
ATOM 1110 N N . PHE A 1 154 ? 5.418 -1.399 -23.455 1.00 78.56 154 PHE A N 1
ATOM 1111 C CA . PHE A 1 154 ? 6.040 -0.501 -24.414 1.00 78.56 154 PHE A CA 1
ATOM 1112 C C . PHE A 1 154 ? 5.167 -0.360 -25.641 1.00 78.56 154 PHE A C 1
ATOM 1114 O O . PHE A 1 154 ? 4.802 -1.353 -26.271 1.00 78.56 154 PHE A O 1
ATOM 1121 N N . GLN A 1 155 ? 4.842 0.879 -25.988 1.00 77.44 155 GLN A N 1
ATOM 1122 C CA . GLN A 1 155 ? 4.143 1.190 -27.224 1.00 77.44 155 GLN A CA 1
ATOM 1123 C C . GLN A 1 155 ? 5.107 1.782 -28.250 1.00 77.44 155 GLN A C 1
ATOM 1125 O O . GLN A 1 155 ? 6.095 2.440 -27.912 1.00 77.44 155 GLN A O 1
ATOM 1130 N N . ALA A 1 156 ? 4.807 1.546 -29.528 1.00 67.81 156 ALA A N 1
ATOM 1131 C CA . ALA A 1 156 ? 5.553 2.138 -30.629 1.00 67.81 156 ALA A CA 1
ATOM 1132 C C . ALA A 1 156 ? 5.575 3.671 -30.479 1.00 67.81 156 ALA A C 1
ATOM 1134 O O . ALA A 1 156 ? 4.525 4.294 -30.335 1.00 67.81 156 ALA A O 1
ATOM 1135 N N . GLY A 1 157 ? 6.770 4.270 -30.504 1.00 69.88 157 GLY A N 1
ATOM 1136 C CA . GLY A 1 157 ? 6.962 5.709 -30.279 1.00 69.88 157 GLY A CA 1
ATOM 1137 C C . GLY A 1 157 ? 7.558 6.092 -28.917 1.00 69.88 157 GLY A C 1
ATOM 1138 O O . GLY A 1 157 ? 7.563 7.275 -28.592 1.00 69.88 157 GLY A O 1
ATOM 1139 N N . GLY A 1 158 ? 8.068 5.130 -28.137 1.00 74.88 158 GLY A N 1
ATOM 1140 C CA . GLY A 1 158 ? 8.787 5.395 -26.879 1.00 74.88 158 GLY A CA 1
ATOM 1141 C C . GLY A 1 158 ? 7.872 5.721 -25.694 1.00 74.88 158 GLY A C 1
ATOM 1142 O O . GLY A 1 158 ? 8.314 6.291 -24.696 1.00 74.88 158 GLY A O 1
ATOM 1143 N N . GLN A 1 159 ? 6.578 5.400 -25.800 1.00 82.56 159 GLN A N 1
ATOM 1144 C CA . GLN A 1 159 ? 5.622 5.579 -24.712 1.00 82.56 159 GLN A CA 1
ATOM 1145 C C . GLN A 1 159 ? 5.574 4.327 -23.831 1.00 82.56 159 GLN A C 1
ATOM 1147 O O . GLN A 1 159 ? 5.457 3.207 -24.329 1.00 82.56 159 GLN A O 1
ATOM 1152 N N . ILE A 1 160 ? 5.607 4.534 -22.513 1.00 87.81 160 ILE A N 1
ATOM 1153 C CA . ILE A 1 160 ? 5.494 3.471 -21.511 1.00 87.81 160 ILE A CA 1
ATOM 1154 C C . ILE A 1 160 ? 4.113 3.567 -20.862 1.00 87.81 160 ILE A C 1
ATOM 1156 O O . ILE A 1 160 ? 3.789 4.549 -20.187 1.00 87.81 160 ILE A O 1
ATOM 1160 N N . THR A 1 161 ? 3.293 2.543 -21.063 1.00 90.19 161 THR A N 1
ATOM 1161 C CA . THR A 1 161 ? 2.010 2.362 -20.378 1.00 90.19 161 THR A CA 1
ATOM 1162 C C . THR A 1 161 ? 2.217 1.440 -19.187 1.00 90.19 161 THR A C 1
ATOM 1164 O O . THR A 1 161 ? 2.981 0.492 -19.272 1.00 90.19 161 THR A O 1
ATOM 1167 N N . TRP A 1 162 ? 1.541 1.695 -18.073 1.00 90.44 162 TRP A N 1
ATOM 1168 C CA . TRP A 1 162 ? 1.658 0.861 -16.881 1.00 90.44 162 TRP A CA 1
ATOM 1169 C C . TRP A 1 162 ? 0.316 0.209 -16.592 1.00 90.44 162 TRP A C 1
ATOM 1171 O O . TRP A 1 162 ? -0.659 0.917 -16.340 1.00 90.44 162 TRP A O 1
ATOM 1181 N N . ALA A 1 163 ? 0.275 -1.118 -16.648 1.00 89.94 163 ALA A N 1
ATOM 1182 C CA . ALA A 1 163 ? -0.843 -1.885 -16.125 1.00 89.94 163 ALA A CA 1
ATOM 1183 C C . ALA A 1 163 ? -0.687 -1.986 -14.605 1.00 89.94 163 ALA A C 1
ATOM 1185 O O . ALA A 1 163 ? 0.407 -2.279 -14.119 1.00 89.94 163 ALA A O 1
ATOM 1186 N N . ILE A 1 164 ? -1.766 -1.697 -13.884 1.00 89.56 164 ILE A N 1
ATOM 1187 C CA . ILE A 1 164 ? -1.835 -1.801 -12.427 1.00 89.56 164 ILE A CA 1
ATOM 1188 C C . ILE A 1 164 ? -2.701 -3.016 -12.126 1.00 89.56 164 ILE A C 1
ATOM 1190 O O . ILE A 1 164 ? -3.831 -3.088 -12.610 1.00 89.56 164 ILE A O 1
ATOM 1194 N N . ASP A 1 165 ? -2.161 -3.948 -11.357 1.00 87.31 165 ASP A N 1
ATOM 1195 C CA . ASP A 1 165 ? -2.890 -5.088 -10.818 1.00 87.31 165 ASP A CA 1
ATOM 1196 C C . ASP A 1 165 ? -2.869 -4.966 -9.293 1.00 87.31 165 ASP A C 1
ATOM 1198 O O . ASP A 1 165 ? -1.801 -4.859 -8.687 1.00 87.31 165 ASP A O 1
ATOM 1202 N N . GLU A 1 166 ? -4.053 -4.876 -8.695 1.00 85.31 166 GLU A N 1
ATOM 1203 C CA . GLU A 1 166 ? -4.247 -4.790 -7.247 1.00 85.31 166 GLU A CA 1
ATOM 1204 C C . GLU A 1 166 ? -4.973 -6.069 -6.834 1.00 85.31 166 GLU A C 1
ATOM 1206 O O . GLU A 1 166 ? -6.172 -6.216 -7.089 1.00 85.31 166 GLU A O 1
ATOM 1211 N N . GLN A 1 167 ? -4.243 -7.022 -6.257 1.00 71.62 167 GLN A N 1
ATOM 1212 C CA . GLN A 1 167 ? -4.789 -8.308 -5.832 1.00 71.62 167 GLN A CA 1
ATOM 1213 C C . GLN A 1 167 ? -4.688 -8.441 -4.311 1.00 71.62 167 GLN A C 1
ATOM 1215 O O . GLN A 1 167 ? -3.770 -7.932 -3.666 1.00 71.62 167 GLN A O 1
ATOM 1220 N N . GLY A 1 168 ? -5.656 -9.148 -3.727 1.00 61.41 168 GLY A N 1
ATOM 1221 C CA . GLY A 1 168 ? -5.500 -9.694 -2.382 1.00 61.41 168 GLY A CA 1
ATOM 1222 C C . GLY A 1 168 ? -4.643 -10.955 -2.458 1.00 61.41 168 GLY A C 1
ATOM 1223 O O . GLY A 1 168 ? -4.898 -11.789 -3.327 1.00 61.41 168 GLY A O 1
ATOM 1224 N N . THR A 1 169 ? -3.637 -11.059 -1.581 1.00 57.72 169 THR A N 1
ATOM 1225 C CA . THR A 1 169 ? -2.772 -12.245 -1.390 1.00 57.72 169 THR A CA 1
ATOM 1226 C C . THR A 1 169 ? -2.284 -12.922 -2.686 1.00 57.72 169 THR A C 1
ATOM 1228 O O . THR A 1 169 ? -2.623 -14.066 -2.989 1.00 57.72 169 THR A O 1
ATOM 1231 N N . VAL A 1 170 ? -1.413 -12.253 -3.447 1.00 54.25 170 VAL A N 1
ATOM 1232 C CA . VAL A 1 170 ? -0.391 -12.983 -4.222 1.00 54.25 170 VAL A CA 1
ATOM 1233 C C . VAL A 1 170 ? 0.985 -12.600 -3.701 1.00 54.25 170 VAL A C 1
ATOM 1235 O O . VAL A 1 170 ? 1.237 -11.405 -3.544 1.00 54.25 170 VAL A O 1
ATOM 1238 N N . ASP A 1 171 ? 1.830 -13.604 -3.431 1.00 60.03 171 ASP A N 1
ATOM 1239 C CA . ASP A 1 171 ? 3.246 -13.476 -3.042 1.00 60.03 171 ASP A CA 1
ATOM 1240 C C . ASP A 1 171 ? 4.022 -12.771 -4.172 1.00 60.03 171 ASP A C 1
ATOM 1242 O O . ASP A 1 171 ? 4.729 -13.386 -4.980 1.00 60.03 171 ASP A O 1
ATOM 1246 N N . ALA A 1 172 ? 3.822 -11.464 -4.309 1.00 56.53 172 ALA A N 1
ATOM 1247 C CA . ALA A 1 172 ? 4.246 -10.694 -5.470 1.00 56.53 172 ALA A CA 1
ATOM 1248 C C . ALA A 1 172 ? 5.771 -10.504 -5.497 1.00 56.53 172 ALA A C 1
ATOM 1250 O O . ALA A 1 172 ? 6.346 -10.323 -6.569 1.00 56.53 172 ALA A O 1
ATOM 1251 N N . CYS A 1 173 ? 6.435 -10.644 -4.345 1.00 60.22 173 CYS A N 1
ATOM 1252 C CA . CYS A 1 173 ? 7.890 -10.607 -4.216 1.00 60.22 173 CYS A CA 1
ATOM 1253 C C . CYS A 1 173 ? 8.589 -11.980 -4.226 1.00 60.22 173 CYS A C 1
ATOM 1255 O O . CYS A 1 173 ? 9.799 -12.044 -3.995 1.00 60.22 173 CYS A O 1
ATOM 1257 N N . ALA A 1 174 ? 7.889 -13.082 -4.526 1.00 54.06 174 ALA A N 1
ATOM 1258 C CA . ALA A 1 174 ? 8.489 -14.415 -4.643 1.00 54.06 174 ALA A CA 1
ATOM 1259 C C . ALA A 1 174 ? 9.393 -14.529 -5.891 1.00 54.06 174 ALA A C 1
ATOM 1261 O O . ALA A 1 174 ? 9.027 -15.114 -6.910 1.00 54.06 174 ALA A O 1
ATOM 1262 N N . GLY A 1 175 ? 10.584 -13.936 -5.839 1.00 50.25 175 GLY A N 1
ATOM 1263 C CA . GLY A 1 175 ? 11.541 -13.962 -6.947 1.00 50.25 175 GLY A CA 1
ATOM 1264 C C . GLY A 1 175 ? 12.725 -12.999 -6.851 1.00 50.25 175 GLY A C 1
ATOM 1265 O O . GLY A 1 175 ? 13.507 -12.954 -7.801 1.00 50.25 175 GLY A O 1
ATOM 1266 N N . THR A 1 176 ? 12.859 -12.232 -5.762 1.00 44.47 176 THR A N 1
ATOM 1267 C CA . THR A 1 176 ? 14.100 -11.504 -5.430 1.00 44.47 176 THR A CA 1
ATOM 1268 C C . THR A 1 176 ? 15.162 -12.421 -4.845 1.00 44.47 176 THR A C 1
ATOM 1270 O O . THR A 1 176 ? 14.789 -13.246 -3.980 1.00 44.47 176 THR A O 1
#

pLDDT: mean 77.88, std 14.17, range [44.47, 96.56]

InterPro domains:
  IPR012902 Prokaryotic N-terminal methylation site [PF07963] (29-54)
  IPR012902 Prokaryotic N-terminal methylation site [PS00409] (33-53)
  IPR012902 Prokaryotic N-terminal methylation site [TIGR02532] (33-55)
  IPR045584 Pilin-like [SSF54523] (35-161)

Foldseek 3Di:
DDDDDDDDDDDPPPDPVVPVVVVVVPPPPPPPPDDDPVNVVVVVVVVVVVCVVVVVVVLVVQLVVLLVVQVVLQVVQVVQLLVLVLVCVVVVHPLSQQLWDPGSPGHHKDADQQADPFQWRIWIQADSNRKTKTFGDSRRPRDTQKMWIWGWDDDPPRDTDTDIDIDTDDPRVVGD

Sequence (176 aa):
MPDRGQLGGQYGLGSKLGLQILEIEKMKRSSNKGFTLIELMIVVAIIGILAAVAVPAYNDYFDSARSTEAKQQAESLKKSVTACILREEALNAANYANCLSGNAGIPAAITANPGGNSTLACAAVVTNAAVIDVEADTDGDGTSDYNVRLTPTFQAGGQITWAIDEQGTVDACAGT